Protein AF-X1A3P6-F1 (afdb_monomer_lite)

Radius of gyration: 17.91 Å; chains: 1; bounding box: 42×27×54 Å

Organism: NCBI:txid412755

Foldseek 3Di:
DDFDFDDPVCVVVLVVLVVLLVVLVVLLVVLVVVCVVVVDCLSVLLSLLSVLLSVLSVLLSVLSVVSVVVRGSVCVVVPSVVSSVVSNVVSVVSVVVSVCSVVVPPPPPPD

Sequence (111 aa):
MTYTPFEARVLPIFFYYIFLSIFGILITIQMIKKWKERKQIAPLHLSIVFAFFTAAIIVLAIGLAEAAITGYYKEVYRLSLPLAYTMVVIGNIFLYLFASNITDKGKMRKQ

Secondary structure (DSSP, 8-state):
-PPPBP-GGGHHHHHHHHHHHHHHHHHHHHHHHHHHHH--HHHHHHHHHHHHHHHHHHHHHHHHHHHHHHSB-HHIIIIIHHHHHHHHHHHHHHHHHHHHHHH-TT-----

pLDDT: mean 88.88, std 11.41, range [42.72, 97.62]

Structure (mmCIF, N/CA/C/O backbone):
data_AF-X1A3P6-F1
#
_entry.id   AF-X1A3P6-F1
#
loop_
_atom_site.group_PDB
_atom_site.id
_atom_site.type_symbol
_atom_site.label_atom_id
_atom_site.label_alt_id
_atom_site.label_comp_id
_atom_site.label_asym_id
_atom_site.label_entity_id
_atom_site.label_seq_id
_atom_site.pdbx_PDB_ins_code
_atom_site.Cartn_x
_atom_site.Cartn_y
_atom_site.Cartn_z
_atom_site.occupancy
_atom_site.B_iso_or_equiv
_atom_site.auth_seq_id
_atom_site.auth_comp_id
_atom_site.auth_asym_id
_atom_site.auth_atom_id
_atom_site.pdbx_PDB_model_num
ATOM 1 N N . MET A 1 1 ? 21.945 -14.187 -11.662 1.00 59.50 1 MET A N 1
ATOM 2 C CA . MET A 1 1 ? 20.496 -13.917 -11.794 1.00 59.50 1 MET A CA 1
ATOM 3 C C . MET A 1 1 ? 20.300 -12.952 -12.946 1.00 59.50 1 MET A C 1
ATOM 5 O O . MET A 1 1 ? 20.738 -11.814 -12.841 1.00 59.50 1 MET A O 1
ATOM 9 N N . THR A 1 2 ? 19.715 -13.413 -14.047 1.00 73.19 2 THR A N 1
ATOM 10 C CA . THR A 1 2 ? 19.294 -12.546 -15.155 1.00 73.19 2 THR A CA 1
ATOM 11 C C . THR A 1 2 ? 17.974 -11.900 -14.745 1.00 73.19 2 THR A C 1
ATOM 13 O O . THR A 1 2 ? 17.028 -12.616 -14.422 1.00 73.19 2 THR A O 1
ATOM 16 N N . TYR A 1 3 ? 17.920 -10.571 -14.660 1.00 74.06 3 TYR A N 1
ATOM 17 C CA . TYR A 1 3 ? 16.682 -9.875 -14.304 1.00 74.06 3 TYR A CA 1
ATOM 18 C C . TYR A 1 3 ? 15.719 -9.892 -15.487 1.00 74.06 3 TYR A C 1
ATOM 20 O O . TYR A 1 3 ? 16.138 -9.733 -16.633 1.00 74.06 3 TYR A O 1
ATOM 28 N N . THR A 1 4 ? 14.428 -10.063 -15.209 1.00 81.88 4 THR A N 1
ATOM 29 C CA . THR A 1 4 ? 13.397 -9.965 -16.244 1.00 81.88 4 THR A CA 1
ATOM 30 C C . THR A 1 4 ? 13.353 -8.531 -16.781 1.00 81.88 4 THR A C 1
ATOM 32 O O . THR A 1 4 ? 13.259 -7.598 -15.967 1.00 81.88 4 THR A O 1
ATOM 35 N N . PRO A 1 5 ? 13.435 -8.341 -18.109 1.00 86.75 5 PRO A N 1
ATOM 36 C CA . PRO A 1 5 ? 13.337 -7.025 -18.722 1.00 86.75 5 PRO A CA 1
ATOM 37 C C . PRO A 1 5 ? 11.924 -6.464 -18.558 1.00 86.75 5 PRO A C 1
ATOM 39 O O . PRO A 1 5 ? 10.955 -7.216 -18.453 1.00 86.75 5 PRO A O 1
ATOM 42 N N . PHE A 1 6 ? 11.819 -5.139 -18.524 1.00 88.06 6 PHE A N 1
ATOM 43 C CA . PHE A 1 6 ? 10.547 -4.438 -18.455 1.00 88.06 6 PHE A CA 1
ATOM 44 C C . PHE A 1 6 ? 9.745 -4.654 -19.736 1.00 88.06 6 PHE A C 1
ATOM 46 O O . PHE A 1 6 ? 10.248 -4.470 -20.844 1.00 88.06 6 PHE A O 1
ATOM 53 N N . GLU A 1 7 ? 8.471 -4.999 -19.578 1.00 87.69 7 GLU A N 1
ATOM 54 C CA . GLU A 1 7 ? 7.567 -5.185 -20.701 1.00 87.69 7 GLU A CA 1
ATOM 55 C C . GLU A 1 7 ? 6.544 -4.049 -20.764 1.00 87.69 7 GLU A C 1
ATOM 57 O O . GLU A 1 7 ? 5.794 -3.814 -19.815 1.00 87.69 7 GLU A O 1
ATOM 62 N N . ALA A 1 8 ? 6.442 -3.380 -21.917 1.00 83.75 8 ALA A N 1
ATOM 63 C CA . ALA A 1 8 ? 5.538 -2.240 -22.105 1.00 83.75 8 ALA A CA 1
ATOM 64 C C . ALA A 1 8 ? 4.058 -2.578 -21.835 1.00 83.75 8 ALA A C 1
ATOM 66 O O . ALA A 1 8 ? 3.289 -1.704 -21.438 1.00 83.75 8 ALA A O 1
ATOM 67 N N . ARG A 1 9 ? 3.660 -3.854 -21.959 1.00 86.75 9 ARG A N 1
ATOM 68 C CA . ARG A 1 9 ? 2.306 -4.333 -21.619 1.00 86.75 9 ARG A CA 1
ATOM 69 C C . ARG A 1 9 ? 1.916 -4.121 -20.151 1.00 86.75 9 ARG A C 1
ATOM 71 O O . ARG A 1 9 ? 0.742 -4.230 -19.821 1.00 86.75 9 ARG A O 1
ATOM 78 N N . VAL A 1 10 ? 2.883 -3.852 -19.272 1.00 84.12 10 VAL A N 1
ATOM 79 C CA . VAL A 1 10 ? 2.680 -3.669 -17.826 1.00 84.12 10 VAL A CA 1
ATOM 80 C C . VAL A 1 10 ? 2.415 -2.197 -17.472 1.00 84.12 10 VAL A C 1
ATOM 82 O O . VAL A 1 10 ? 1.866 -1.919 -16.409 1.00 84.12 10 VAL A O 1
ATOM 85 N N . LEU A 1 11 ? 2.697 -1.247 -18.376 1.00 84.94 11 LEU A N 1
ATOM 86 C CA . LEU A 1 11 ? 2.413 0.185 -18.176 1.00 84.94 11 LEU A CA 1
ATOM 87 C C . LEU A 1 11 ? 0.960 0.495 -17.772 1.00 84.94 11 LEU A C 1
ATOM 89 O O . LEU A 1 11 ? 0.778 1.307 -16.867 1.00 84.94 11 LEU A O 1
ATOM 93 N N . PRO A 1 12 ? -0.079 -0.144 -18.349 1.00 91.88 12 PRO A N 1
ATOM 94 C CA . PRO A 1 12 ? -1.460 0.094 -17.936 1.00 91.88 12 PRO A CA 1
ATOM 95 C C . PRO A 1 12 ? -1.704 -0.117 -16.434 1.00 91.88 12 PRO A C 1
ATOM 97 O O . PRO A 1 12 ? -2.472 0.629 -15.831 1.00 91.88 12 PRO A O 1
ATOM 100 N N . ILE A 1 13 ? -1.012 -1.077 -15.804 1.00 90.94 13 ILE A N 1
ATOM 101 C CA . ILE A 1 13 ? -1.149 -1.390 -14.369 1.00 90.94 13 ILE A CA 1
ATOM 102 C C . ILE A 1 13 ? -0.756 -0.193 -13.495 1.00 90.94 13 ILE A C 1
ATOM 104 O O . ILE A 1 13 ? -1.362 0.034 -12.448 1.00 90.94 13 ILE A O 1
ATOM 108 N N . PHE A 1 14 ? 0.197 0.623 -13.947 1.00 90.31 14 PHE A N 1
ATOM 109 C CA . PHE A 1 14 ? 0.623 1.822 -13.230 1.00 90.31 14 PHE A CA 1
ATOM 110 C C . PHE A 1 14 ? -0.533 2.812 -13.018 1.00 90.31 14 PHE A C 1
ATOM 112 O O . PHE A 1 14 ? -0.716 3.331 -11.916 1.00 90.31 14 PHE A O 1
ATOM 119 N N . PHE A 1 15 ? -1.376 3.016 -14.036 1.00 91.56 15 PHE A N 1
ATOM 120 C CA . PHE A 1 15 ? -2.545 3.894 -13.928 1.00 91.56 15 PHE A CA 1
ATOM 121 C C . PHE A 1 15 ? -3.590 3.346 -12.952 1.00 91.56 15 PHE A C 1
ATOM 123 O O . PHE A 1 15 ? -4.159 4.109 -12.168 1.00 91.56 15 PHE A O 1
ATOM 130 N N . TYR A 1 16 ? -3.798 2.026 -12.937 1.00 94.62 16 TYR A N 1
ATOM 131 C CA . TYR A 1 16 ? -4.663 1.389 -11.943 1.00 94.62 16 TYR A CA 1
ATOM 132 C C . TYR A 1 16 ? -4.134 1.594 -10.523 1.00 94.62 16 TYR A C 1
ATOM 134 O O . TYR A 1 16 ? -4.916 1.899 -9.626 1.00 94.62 16 TYR A O 1
ATOM 142 N N . TYR A 1 17 ? -2.821 1.495 -10.306 1.00 94.25 17 TYR A N 1
ATOM 143 C CA . TYR A 1 17 ? -2.229 1.744 -8.990 1.00 94.25 17 TYR A CA 1
ATOM 144 C C . TYR A 1 17 ? -2.409 3.190 -8.526 1.00 94.25 17 TYR A C 1
ATOM 146 O O . TYR A 1 17 ? -2.730 3.409 -7.357 1.00 94.25 17 TYR A O 1
ATOM 154 N N . ILE A 1 18 ? -2.286 4.175 -9.420 1.00 94.38 18 ILE A N 1
ATOM 155 C CA . ILE A 1 18 ? -2.578 5.579 -9.091 1.00 94.38 18 ILE A CA 1
ATOM 156 C C . ILE A 1 18 ? -4.046 5.736 -8.686 1.00 94.38 18 ILE A C 1
ATOM 158 O O . ILE A 1 18 ? -4.340 6.280 -7.620 1.00 94.38 18 ILE A O 1
ATOM 162 N N . PHE A 1 19 ? -4.967 5.221 -9.503 1.00 96.25 19 PHE A N 1
ATOM 163 C CA . PHE A 1 19 ? -6.401 5.319 -9.237 1.00 96.25 19 PHE A CA 1
ATOM 164 C C . PHE A 1 19 ? -6.785 4.663 -7.903 1.00 96.25 19 PHE A C 1
ATOM 166 O O . PHE A 1 19 ? -7.461 5.277 -7.074 1.00 96.25 19 PHE A O 1
ATOM 173 N N . LEU A 1 20 ? -6.305 3.441 -7.659 1.00 96.06 20 LEU A N 1
ATOM 174 C CA . LEU A 1 20 ? -6.557 2.715 -6.416 1.00 96.06 20 LEU A CA 1
ATOM 175 C C . LEU A 1 20 ? -5.932 3.410 -5.205 1.00 96.06 20 LEU A C 1
ATOM 177 O O . LEU A 1 20 ? -6.542 3.409 -4.139 1.00 96.06 20 LEU A O 1
ATOM 181 N N . SER A 1 21 ? -4.765 4.042 -5.357 1.00 96.50 21 SER A N 1
ATOM 182 C CA . SER A 1 21 ? -4.142 4.815 -4.277 1.00 96.50 21 SER A CA 1
ATOM 183 C C . SER A 1 21 ? -4.993 6.028 -3.902 1.00 96.50 21 SER A C 1
ATOM 185 O O . SER A 1 21 ? -5.260 6.253 -2.724 1.00 96.50 21 SER A O 1
ATOM 187 N N . ILE A 1 22 ? -5.492 6.780 -4.888 1.00 97.12 22 ILE A N 1
ATOM 188 C CA . ILE A 1 22 ? -6.388 7.920 -4.638 1.00 97.12 22 ILE A CA 1
ATOM 189 C C . ILE A 1 22 ? -7.659 7.442 -3.929 1.00 97.12 22 ILE A C 1
ATOM 191 O O . ILE A 1 22 ? -8.045 7.999 -2.899 1.00 97.12 22 ILE A O 1
ATOM 195 N N . PHE A 1 23 ? -8.290 6.383 -4.439 1.00 97.31 23 PHE A N 1
ATOM 196 C CA . PHE A 1 23 ? -9.504 5.838 -3.838 1.00 97.31 23 PHE A CA 1
ATOM 197 C C . PHE A 1 23 ? -9.261 5.318 -2.413 1.00 97.31 23 PHE A C 1
ATOM 199 O O . PHE A 1 23 ? -10.037 5.610 -1.502 1.00 97.31 23 PHE A O 1
ATOM 206 N N . GLY A 1 24 ? -8.149 4.617 -2.189 1.00 96.25 24 GLY A N 1
ATOM 207 C CA . GLY A 1 24 ? -7.739 4.122 -0.879 1.00 96.25 24 GLY A CA 1
ATOM 208 C C . GLY A 1 24 ? -7.533 5.243 0.142 1.00 96.25 24 GLY A C 1
ATOM 209 O O . GLY A 1 24 ? -8.035 5.151 1.266 1.00 96.25 24 GLY A O 1
ATOM 210 N N . ILE A 1 25 ? -6.905 6.354 -0.260 1.00 97.19 25 ILE A N 1
ATOM 211 C CA . ILE A 1 25 ? -6.761 7.556 0.579 1.00 97.19 25 ILE A CA 1
ATOM 212 C C . ILE A 1 25 ? -8.134 8.147 0.919 1.00 97.19 25 ILE A C 1
ATOM 214 O O . ILE A 1 25 ? -8.410 8.429 2.088 1.00 97.19 25 ILE A O 1
ATOM 218 N N . LEU A 1 26 ? -9.020 8.301 -0.071 1.00 97.56 26 LEU A N 1
ATOM 219 C CA . LEU A 1 26 ? -10.361 8.855 0.142 1.00 97.56 26 LEU A CA 1
ATOM 220 C C . LEU A 1 26 ? -11.169 8.019 1.141 1.00 97.56 26 LEU A C 1
ATOM 222 O O . LEU A 1 26 ? -11.761 8.574 2.071 1.00 97.56 26 LEU A O 1
ATOM 226 N N . ILE A 1 27 ? -11.162 6.693 0.992 1.00 96.12 27 ILE A N 1
ATOM 227 C CA . ILE A 1 27 ? -11.843 5.783 1.919 1.00 96.12 27 ILE A CA 1
ATOM 228 C C . ILE A 1 27 ? -11.214 5.850 3.312 1.00 96.12 27 ILE A C 1
ATOM 230 O O . ILE A 1 27 ? -11.942 5.946 4.302 1.00 96.12 27 ILE A O 1
ATOM 234 N N . THR A 1 28 ? -9.883 5.879 3.404 1.00 96.69 28 THR A N 1
ATOM 235 C CA . THR A 1 28 ? -9.165 6.015 4.680 1.00 96.69 28 THR A CA 1
ATOM 236 C C . THR A 1 28 ? -9.612 7.273 5.428 1.00 96.69 28 THR A C 1
ATOM 238 O O . THR A 1 28 ? -10.005 7.198 6.594 1.00 96.69 28 THR A O 1
ATOM 241 N N . ILE A 1 29 ? -9.656 8.423 4.746 1.00 96.38 29 ILE A N 1
ATOM 242 C CA . ILE A 1 29 ? -10.113 9.694 5.326 1.00 96.38 29 ILE A CA 1
ATOM 243 C C . ILE A 1 29 ? -11.572 9.595 5.786 1.00 96.38 29 ILE A C 1
ATOM 245 O O . ILE A 1 29 ? -11.901 10.039 6.889 1.00 96.38 29 ILE A O 1
ATOM 249 N N . GLN A 1 30 ? -12.457 9.007 4.975 1.00 95.44 30 GLN A N 1
ATOM 250 C CA . GLN A 1 30 ? -13.862 8.828 5.351 1.00 95.44 30 GLN A CA 1
ATOM 251 C C . GLN A 1 30 ? -14.021 7.945 6.596 1.00 95.44 30 GLN A C 1
ATOM 253 O O . GLN A 1 30 ? -14.833 8.261 7.466 1.00 95.44 30 GLN A O 1
ATOM 258 N N . MET A 1 31 ? -13.240 6.870 6.721 1.00 94.31 31 MET A N 1
ATOM 259 C CA . MET A 1 31 ? -13.284 5.998 7.898 1.00 94.31 31 MET A CA 1
ATOM 260 C C . MET A 1 31 ? -12.765 6.698 9.155 1.00 94.31 31 MET A C 1
ATOM 262 O O . MET A 1 31 ? -13.383 6.575 10.212 1.00 94.31 31 MET A O 1
ATOM 266 N N . ILE A 1 32 ? -11.711 7.512 9.039 1.00 93.12 32 ILE A N 1
ATOM 267 C CA . ILE A 1 32 ? -11.214 8.342 10.147 1.00 93.12 32 ILE A CA 1
ATOM 268 C C . ILE A 1 32 ? -12.276 9.361 10.586 1.00 93.12 32 ILE A C 1
ATOM 270 O O . ILE A 1 32 ? -12.482 9.551 11.785 1.00 93.12 32 ILE A O 1
ATOM 274 N N . LYS A 1 33 ? -12.986 9.998 9.644 1.00 94.31 33 LYS A N 1
ATOM 275 C CA . LYS A 1 33 ? -14.105 10.903 9.971 1.00 94.31 33 LYS A CA 1
ATOM 276 C C . LYS A 1 33 ? -15.206 10.167 10.740 1.00 94.31 33 LYS A C 1
ATOM 278 O O . LYS A 1 33 ? -15.568 10.588 11.835 1.00 94.31 33 LYS A O 1
ATOM 283 N N . LYS A 1 34 ? -15.646 9.007 10.238 1.00 92.56 34 LYS A N 1
ATOM 284 C CA . LYS A 1 34 ? -16.657 8.167 10.907 1.00 92.56 34 LYS A CA 1
ATOM 285 C C . LYS A 1 34 ? -16.209 7.686 12.286 1.00 92.56 34 LYS A C 1
ATOM 287 O O . LYS A 1 34 ? -17.032 7.590 13.195 1.00 92.56 34 LYS A O 1
ATOM 292 N N . TRP A 1 35 ? -14.922 7.390 12.459 1.00 92.81 35 TRP A N 1
ATOM 293 C CA . TRP A 1 35 ? -14.353 7.056 13.761 1.00 92.81 35 TRP A CA 1
ATOM 294 C C . TRP A 1 35 ? -14.479 8.222 14.744 1.00 92.81 35 TRP A C 1
ATOM 296 O O . TRP A 1 35 ? -14.944 8.017 15.863 1.00 92.81 35 TRP A O 1
ATOM 306 N N . LYS A 1 36 ? -14.138 9.446 14.322 1.00 91.31 36 LYS A N 1
ATOM 307 C CA . LYS A 1 36 ? -14.256 10.647 15.165 1.00 91.31 36 LYS A CA 1
ATOM 308 C C . LYS A 1 36 ? -15.704 10.950 15.558 1.00 91.31 36 LYS A C 1
ATOM 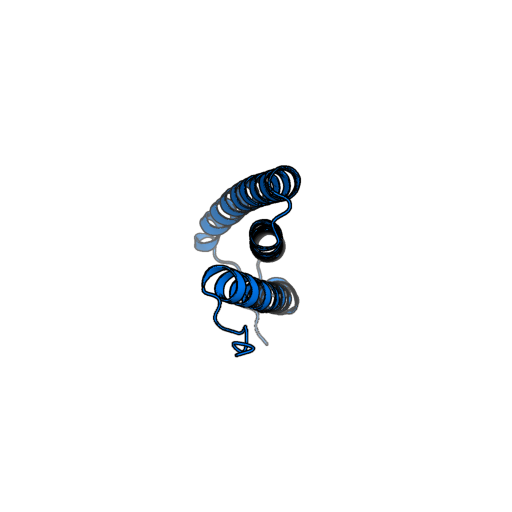310 O O . LYS A 1 36 ? -15.947 11.315 16.703 1.00 91.31 36 LYS A O 1
ATOM 315 N N . GLU A 1 37 ? -16.650 10.760 14.640 1.00 93.38 37 GLU A N 1
ATOM 316 C CA . GLU A 1 37 ? -18.082 10.984 14.884 1.00 93.38 37 GLU A CA 1
ATOM 317 C C . GLU A 1 37 ? -18.683 9.950 15.843 1.00 93.38 37 GLU A C 1
ATOM 319 O O . GLU A 1 37 ? -19.372 10.302 16.796 1.00 93.38 37 GLU A O 1
ATOM 324 N N . ARG A 1 38 ? -18.428 8.659 15.596 1.00 88.62 38 ARG A N 1
ATOM 325 C CA . ARG A 1 38 ? -19.099 7.559 16.312 1.00 88.62 38 ARG A CA 1
ATOM 326 C C . ARG A 1 38 ? -18.327 7.071 17.534 1.00 88.62 38 ARG A C 1
ATOM 328 O O . ARG A 1 38 ? -18.886 6.330 18.335 1.00 88.62 38 ARG A O 1
ATOM 335 N N . LYS A 1 39 ? -17.037 7.416 17.646 1.00 83.75 39 LYS A N 1
ATOM 336 C CA . LYS A 1 39 ? -16.082 6.927 18.662 1.00 83.75 39 LYS A CA 1
ATOM 337 C C . LYS A 1 39 ? -16.043 5.395 18.797 1.00 83.75 39 LYS A C 1
ATOM 339 O O . LYS A 1 39 ? -15.636 4.864 19.825 1.00 83.75 39 LYS A O 1
ATOM 344 N N . GLN A 1 40 ? -16.443 4.674 17.748 1.00 87.19 40 GLN A N 1
ATOM 345 C CA . GLN A 1 40 ? -16.414 3.213 17.702 1.00 87.19 40 GLN A CA 1
ATOM 346 C C . GLN A 1 40 ? -15.091 2.716 17.137 1.00 87.19 40 GLN A C 1
ATOM 348 O O . GLN A 1 40 ? -14.576 3.256 16.164 1.00 87.19 40 GLN A O 1
ATOM 353 N N . ILE A 1 41 ? -14.563 1.636 17.703 1.00 88.12 41 ILE A N 1
ATOM 354 C CA . ILE A 1 41 ? -13.235 1.130 17.349 1.00 88.12 41 ILE A CA 1
ATOM 355 C C . ILE A 1 41 ? -13.194 0.478 15.953 1.00 88.12 41 ILE A C 1
ATOM 357 O O . ILE A 1 41 ? -12.145 0.463 15.314 1.00 88.12 41 ILE A O 1
ATOM 361 N N . ALA A 1 42 ? -14.317 -0.035 15.443 1.00 88.94 42 ALA A N 1
ATOM 362 C CA . ALA A 1 42 ? -14.369 -0.735 14.157 1.00 88.94 42 ALA A CA 1
ATOM 363 C C . ALA A 1 42 ? -13.977 0.156 12.949 1.00 88.94 42 ALA A C 1
ATOM 365 O O . ALA A 1 42 ? -13.077 -0.238 12.204 1.00 88.94 42 ALA A O 1
ATOM 366 N N . PRO A 1 43 ? -14.531 1.376 12.765 1.00 89.75 43 PRO A N 1
ATOM 367 C CA . PRO A 1 43 ? -14.062 2.310 11.736 1.00 89.75 43 PRO A CA 1
ATOM 368 C C . PRO A 1 43 ? -12.559 2.621 11.788 1.00 89.75 43 PRO A C 1
ATOM 370 O O . PRO A 1 43 ? -11.942 2.802 10.740 1.00 89.75 43 PRO A O 1
ATOM 373 N N . LEU A 1 44 ? -11.955 2.645 12.983 1.00 91.94 44 LEU A N 1
ATOM 374 C CA . LEU A 1 44 ? -10.516 2.864 13.132 1.00 91.94 44 LEU A CA 1
ATOM 375 C C . LEU A 1 44 ? -9.713 1.690 12.560 1.00 91.94 44 LEU A C 1
ATOM 377 O O . LEU A 1 44 ? -8.824 1.915 11.744 1.00 91.94 44 LEU A O 1
ATOM 381 N N . HIS A 1 45 ? -10.059 0.450 12.917 1.00 93.00 45 HIS A N 1
ATOM 382 C CA . HIS A 1 45 ? -9.402 -0.737 12.355 1.00 93.00 45 HIS A CA 1
ATOM 383 C C . HIS A 1 45 ? -9.496 -0.740 10.830 1.00 93.00 45 HIS A C 1
ATOM 385 O O . HIS A 1 45 ? -8.485 -0.899 10.154 1.00 93.00 45 HIS A O 1
ATOM 391 N N . LEU A 1 46 ? -10.684 -0.465 10.286 1.00 93.88 46 LEU A N 1
ATOM 392 C CA . LEU A 1 46 ? -10.888 -0.421 8.842 1.00 93.88 46 LEU A CA 1
ATOM 393 C C . LEU A 1 46 ? -10.075 0.699 8.169 1.00 93.88 46 LEU A C 1
ATOM 395 O O . LEU A 1 46 ? -9.519 0.485 7.096 1.00 93.88 46 LEU A O 1
ATOM 399 N N . SER A 1 47 ? -9.941 1.867 8.806 1.00 95.12 47 SER A N 1
ATOM 400 C CA . SER A 1 47 ? -9.071 2.935 8.293 1.00 95.12 47 SER A CA 1
ATOM 401 C C . SER A 1 47 ? -7.603 2.510 8.211 1.00 95.12 47 SER A C 1
ATOM 403 O O . SER A 1 47 ? -6.934 2.824 7.232 1.00 95.12 47 SER A O 1
ATOM 405 N N . ILE A 1 48 ? -7.122 1.737 9.191 1.00 94.56 48 ILE A N 1
ATOM 406 C CA . ILE A 1 48 ? -5.753 1.217 9.209 1.00 94.56 48 ILE A CA 1
ATOM 407 C C . ILE A 1 48 ? -5.562 0.194 8.082 1.00 94.56 48 ILE A C 1
ATOM 409 O O . ILE A 1 48 ? -4.566 0.268 7.368 1.00 94.56 48 ILE A O 1
ATOM 413 N N . VAL A 1 49 ? -6.534 -0.700 7.854 1.00 96.56 49 VAL A N 1
ATOM 414 C CA . VAL A 1 49 ? -6.510 -1.649 6.721 1.00 96.56 49 VAL A CA 1
ATOM 415 C C . VAL A 1 49 ? -6.335 -0.909 5.395 1.00 96.56 49 VAL A C 1
ATOM 417 O O . VAL A 1 49 ? -5.409 -1.203 4.640 1.00 96.56 49 VAL A O 1
ATOM 420 N N . PHE A 1 50 ? -7.191 0.082 5.124 1.00 95.75 50 PHE A N 1
ATOM 421 C CA . PHE A 1 50 ? -7.109 0.849 3.882 1.00 95.75 50 PHE A CA 1
ATOM 422 C C . PHE A 1 50 ? -5.812 1.655 3.780 1.00 95.75 50 PHE A C 1
ATOM 424 O O . PHE A 1 50 ? -5.250 1.732 2.688 1.00 95.75 50 PHE A O 1
ATOM 431 N N . ALA A 1 51 ? -5.283 2.182 4.886 1.00 96.56 51 ALA A N 1
ATOM 432 C CA . ALA A 1 51 ? -3.992 2.863 4.895 1.00 96.56 51 ALA A CA 1
ATOM 433 C C . ALA A 1 51 ? -2.844 1.922 4.489 1.00 96.56 51 ALA A C 1
ATOM 435 O O . ALA A 1 51 ? -2.054 2.272 3.614 1.00 96.56 51 ALA A O 1
ATOM 436 N N . PHE A 1 52 ? -2.783 0.710 5.054 1.00 97.62 52 PHE A N 1
ATOM 437 C CA . PHE A 1 52 ? -1.759 -0.281 4.703 1.00 97.62 52 PHE A CA 1
ATOM 438 C C . PHE A 1 52 ? -1.893 -0.779 3.263 1.00 97.62 52 PHE A C 1
ATOM 440 O O . PHE A 1 52 ? -0.889 -0.898 2.565 1.00 97.62 52 PHE A O 1
ATOM 447 N N . PHE A 1 53 ? -3.113 -1.027 2.786 1.00 96.81 53 PHE A N 1
ATOM 448 C CA . PHE A 1 53 ? -3.330 -1.442 1.397 1.00 96.81 53 PHE A CA 1
ATOM 449 C C . PHE A 1 53 ? -2.965 -0.331 0.410 1.00 96.81 53 PHE A C 1
ATOM 451 O O . PHE A 1 53 ? -2.315 -0.594 -0.597 1.00 96.81 53 PHE A O 1
ATOM 458 N N . THR A 1 54 ? -3.305 0.920 0.725 1.00 97.50 54 THR A N 1
ATOM 459 C CA . THR A 1 54 ? -2.892 2.078 -0.077 1.00 97.50 54 THR A CA 1
ATOM 460 C C . THR A 1 54 ? -1.369 2.200 -0.104 1.00 97.50 54 THR A C 1
ATOM 462 O O . THR A 1 54 ? -0.787 2.330 -1.176 1.00 97.50 54 THR A O 1
ATOM 465 N N . ALA A 1 55 ? -0.707 2.106 1.054 1.00 96.81 55 ALA A N 1
ATOM 466 C CA . ALA A 1 55 ? 0.750 2.152 1.136 1.00 96.81 55 ALA A CA 1
ATOM 467 C C . ALA A 1 55 ? 1.406 1.029 0.313 1.00 96.81 55 ALA A C 1
ATOM 469 O O . ALA A 1 55 ? 2.355 1.296 -0.422 1.00 96.81 55 ALA A O 1
ATOM 470 N N . ALA A 1 56 ? 0.859 -0.191 0.358 1.00 96.81 56 ALA A N 1
ATOM 471 C CA . ALA A 1 56 ? 1.341 -1.315 -0.443 1.00 96.81 56 ALA A CA 1
ATOM 472 C C . ALA A 1 56 ? 1.254 -1.018 -1.948 1.00 96.81 56 ALA A C 1
ATOM 474 O O . ALA A 1 56 ? 2.211 -1.251 -2.683 1.00 96.81 56 ALA A O 1
ATOM 475 N N . ILE A 1 57 ? 0.133 -0.452 -2.403 1.00 96.44 57 ILE A N 1
ATOM 476 C CA . ILE A 1 57 ? -0.063 -0.080 -3.810 1.00 96.44 57 ILE A CA 1
ATOM 477 C C . ILE A 1 57 ? 0.907 1.033 -4.222 1.00 96.44 57 ILE A C 1
ATOM 479 O O . ILE A 1 57 ? 1.508 0.940 -5.289 1.00 96.44 57 ILE A O 1
ATOM 483 N N . ILE A 1 58 ? 1.120 2.047 -3.378 1.00 96.19 58 ILE A N 1
ATOM 484 C CA . ILE A 1 58 ? 2.080 3.131 -3.646 1.00 96.19 58 ILE A CA 1
ATOM 485 C C . ILE A 1 58 ? 3.498 2.570 -3.790 1.00 96.19 58 ILE A C 1
ATOM 487 O O . ILE A 1 58 ? 4.212 2.923 -4.724 1.00 96.19 58 ILE A O 1
ATOM 491 N N . VAL A 1 59 ? 3.902 1.659 -2.907 1.00 96.00 59 VAL A N 1
ATOM 492 C CA . VAL A 1 59 ? 5.218 1.007 -2.956 1.00 96.00 59 VAL A CA 1
ATOM 493 C C . VAL A 1 59 ? 5.394 0.197 -4.242 1.00 96.00 59 VAL A C 1
ATOM 495 O O . VAL A 1 59 ? 6.451 0.261 -4.872 1.00 96.00 59 VAL A O 1
ATOM 498 N N . LEU A 1 60 ? 4.362 -0.544 -4.655 1.00 94.12 60 LEU A N 1
ATOM 499 C CA . LEU A 1 60 ? 4.368 -1.270 -5.926 1.00 94.12 60 LEU A CA 1
ATOM 500 C C . LEU A 1 60 ? 4.409 -0.316 -7.124 1.00 94.12 60 LEU A C 1
ATOM 502 O O . LEU A 1 60 ? 5.104 -0.602 -8.096 1.00 94.12 60 LEU A O 1
ATOM 506 N N . ALA A 1 61 ? 3.716 0.822 -7.054 1.00 94.12 61 ALA A N 1
ATOM 507 C CA . ALA A 1 61 ? 3.758 1.851 -8.087 1.00 94.12 61 ALA A CA 1
ATOM 508 C C . ALA A 1 61 ? 5.156 2.462 -8.221 1.00 94.12 61 ALA A C 1
ATOM 510 O O . ALA A 1 61 ? 5.644 2.592 -9.340 1.00 94.12 61 ALA A O 1
ATOM 511 N N . ILE A 1 62 ? 5.827 2.767 -7.106 1.00 93.50 62 ILE A N 1
ATOM 512 C CA . ILE A 1 62 ? 7.211 3.264 -7.102 1.00 93.50 62 ILE A CA 1
ATOM 513 C C . ILE A 1 62 ? 8.148 2.231 -7.735 1.00 93.50 62 ILE A C 1
ATOM 515 O O . ILE A 1 62 ? 8.910 2.575 -8.635 1.00 93.50 62 ILE A O 1
ATOM 519 N N . GLY A 1 63 ? 8.042 0.959 -7.338 1.00 92.06 63 GLY A N 1
ATOM 520 C CA . GLY A 1 63 ? 8.844 -0.108 -7.940 1.00 92.06 63 GLY A CA 1
ATOM 521 C C . GLY A 1 63 ? 8.597 -0.253 -9.441 1.00 92.06 63 GLY A C 1
ATOM 522 O O . GLY A 1 63 ? 9.535 -0.428 -10.216 1.00 92.06 63 GLY A O 1
ATOM 523 N N . LEU A 1 64 ? 7.338 -0.158 -9.876 1.00 91.81 64 LEU A N 1
ATOM 524 C CA . LEU A 1 64 ? 6.987 -0.245 -11.291 1.00 91.81 64 LEU A CA 1
ATOM 525 C C . LEU A 1 64 ? 7.506 0.961 -12.088 1.00 91.81 64 LEU A C 1
ATOM 527 O O . LEU A 1 64 ? 7.98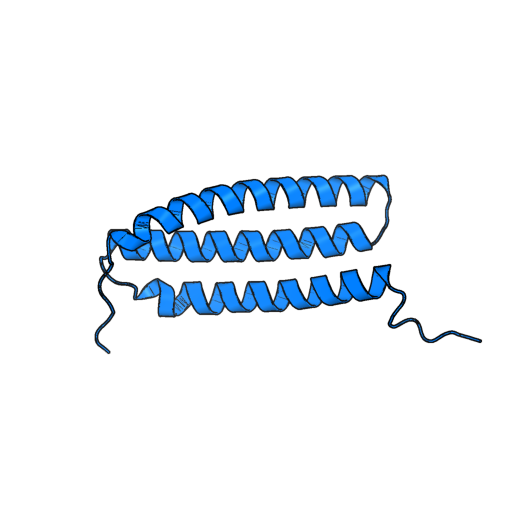1 0.780 -13.207 1.00 91.81 64 LEU A O 1
ATOM 531 N N . ALA A 1 65 ? 7.454 2.165 -11.514 1.00 91.50 65 ALA A N 1
ATOM 532 C CA . ALA A 1 65 ? 8.039 3.364 -12.110 1.00 91.50 65 ALA A CA 1
ATOM 533 C C . ALA A 1 65 ? 9.559 3.219 -12.264 1.00 91.50 65 ALA A C 1
ATOM 535 O O . ALA A 1 65 ? 10.104 3.514 -13.324 1.00 91.50 65 ALA A O 1
ATOM 536 N N . GLU A 1 66 ? 10.240 2.693 -11.247 1.00 90.75 66 GLU A N 1
ATOM 537 C CA . GLU A 1 66 ? 11.671 2.417 -11.327 1.00 90.75 66 GLU A CA 1
ATOM 538 C C . GLU A 1 66 ? 11.995 1.355 -12.386 1.00 90.75 66 GLU A C 1
ATOM 540 O O . GLU A 1 66 ? 12.938 1.522 -13.161 1.00 90.75 66 GLU A O 1
ATOM 545 N N . ALA A 1 67 ? 11.193 0.291 -12.483 1.00 90.31 67 ALA A N 1
ATOM 546 C CA . ALA A 1 67 ? 11.358 -0.726 -13.518 1.00 90.31 67 ALA A CA 1
ATOM 547 C C . ALA A 1 67 ? 11.160 -0.153 -14.931 1.00 90.31 67 ALA A C 1
ATOM 549 O O . ALA A 1 67 ? 11.871 -0.550 -15.853 1.00 90.31 67 ALA A O 1
ATOM 550 N N . ALA A 1 68 ? 10.245 0.806 -15.100 1.00 88.50 68 ALA A N 1
ATOM 551 C CA . ALA A 1 68 ? 10.036 1.499 -16.368 1.00 88.50 68 ALA A CA 1
ATOM 552 C C . ALA A 1 68 ? 11.226 2.402 -16.750 1.00 88.50 68 ALA A C 1
ATOM 554 O O . ALA A 1 68 ? 11.552 2.503 -17.929 1.00 88.50 68 ALA A O 1
ATOM 555 N N . ILE A 1 69 ? 11.894 3.025 -15.771 1.00 88.50 69 ILE A N 1
ATOM 556 C CA . ILE A 1 69 ? 13.072 3.885 -15.994 1.00 88.50 69 ILE A CA 1
ATOM 557 C C . ILE A 1 69 ? 14.333 3.049 -16.253 1.00 88.50 69 ILE A C 1
ATOM 559 O O . ILE A 1 69 ? 15.109 3.345 -17.157 1.00 88.50 69 ILE A O 1
ATOM 563 N N . THR A 1 70 ? 14.552 2.006 -15.453 1.00 88.38 70 THR A N 1
ATOM 564 C CA . THR A 1 70 ? 15.764 1.171 -15.507 1.00 88.38 70 THR A CA 1
ATOM 565 C C . THR A 1 70 ? 15.688 0.066 -16.560 1.00 88.38 70 THR A C 1
ATOM 567 O O . THR A 1 70 ? 16.715 -0.508 -16.920 1.00 88.38 70 THR A O 1
ATOM 570 N N . GLY A 1 71 ? 14.487 -0.251 -17.050 1.00 87.25 71 GLY A N 1
ATOM 571 C CA . GLY A 1 71 ? 14.245 -1.305 -18.032 1.00 87.25 71 GLY A CA 1
ATOM 572 C C . GLY A 1 71 ? 14.273 -2.726 -17.461 1.00 87.25 71 GLY A C 1
ATOM 573 O O . GLY A 1 71 ? 14.175 -3.679 -18.230 1.00 87.25 71 GLY A O 1
ATOM 574 N N . TYR A 1 72 ? 14.385 -2.900 -16.138 1.00 88.06 72 TYR A N 1
ATOM 575 C CA . TYR A 1 72 ? 14.425 -4.209 -15.474 1.00 88.06 72 TYR A CA 1
AT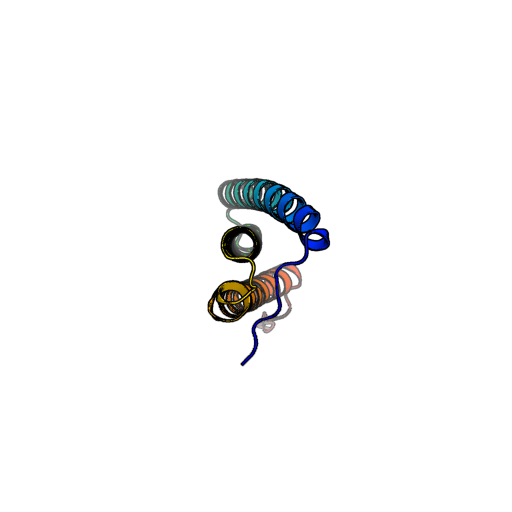OM 576 C C . TYR A 1 72 ? 13.640 -4.204 -14.159 1.00 88.06 72 TYR A C 1
ATOM 578 O O . TYR A 1 72 ? 13.682 -3.248 -13.393 1.00 88.06 72 TYR A O 1
ATOM 586 N N . TYR A 1 73 ? 13.014 -5.328 -13.807 1.00 84.56 73 TYR A N 1
ATOM 587 C CA . TYR A 1 73 ? 12.236 -5.472 -12.561 1.00 84.56 73 TYR A CA 1
ATOM 588 C C . TYR A 1 73 ? 13.084 -5.660 -11.283 1.00 84.56 73 TYR A C 1
ATOM 590 O O . TYR A 1 73 ? 12.629 -6.254 -10.307 1.00 84.56 73 TYR A O 1
ATOM 598 N N . LYS A 1 74 ? 14.333 -5.189 -11.262 1.00 83.44 74 LYS A N 1
ATOM 599 C CA . LYS A 1 74 ? 15.295 -5.489 -10.189 1.00 83.44 74 LYS A CA 1
ATOM 600 C C . LYS A 1 74 ? 14.807 -5.039 -8.809 1.00 83.44 74 LYS A C 1
ATOM 602 O O . LYS A 1 74 ? 14.738 -5.859 -7.894 1.00 83.44 74 LYS A O 1
ATOM 607 N N . GLU A 1 75 ? 14.447 -3.770 -8.661 1.00 81.69 75 GLU A N 1
ATOM 608 C CA . GLU A 1 75 ? 14.044 -3.227 -7.357 1.00 81.69 75 GLU A CA 1
ATOM 609 C C . GLU A 1 75 ? 12.615 -3.618 -6.961 1.00 81.69 75 GLU A C 1
ATOM 611 O O . GLU A 1 75 ? 12.325 -3.786 -5.773 1.00 81.69 75 GLU A O 1
ATOM 616 N N . VAL A 1 76 ? 11.760 -3.932 -7.944 1.00 85.00 76 VAL A N 1
ATOM 617 C CA . VAL A 1 76 ? 10.438 -4.525 -7.690 1.00 85.00 76 VAL A CA 1
ATOM 618 C C . VAL A 1 76 ? 10.571 -5.822 -6.896 1.00 85.00 76 VAL A C 1
ATOM 620 O O . VAL A 1 76 ? 9.886 -5.994 -5.890 1.00 85.00 76 VAL A O 1
ATOM 623 N N . TYR A 1 77 ? 11.472 -6.720 -7.308 1.00 83.38 77 TYR A N 1
ATOM 624 C CA . TYR A 1 77 ? 11.679 -7.995 -6.616 1.00 83.38 77 TYR A CA 1
ATOM 625 C C . TYR A 1 77 ? 12.465 -7.865 -5.311 1.00 83.38 77 TYR A C 1
ATOM 627 O O . TYR A 1 77 ? 12.226 -8.639 -4.387 1.00 83.38 77 TYR A O 1
ATOM 635 N N . ARG A 1 78 ? 13.401 -6.915 -5.220 1.00 86.56 78 ARG A N 1
ATOM 636 C CA . ARG A 1 78 ? 14.260 -6.770 -4.034 1.00 86.56 78 ARG A CA 1
ATOM 637 C C . ARG A 1 78 ? 13.565 -6.069 -2.877 1.00 86.56 78 ARG A C 1
ATOM 639 O O . ARG A 1 78 ? 13.787 -6.457 -1.734 1.00 86.56 78 ARG A O 1
ATOM 646 N N . LEU A 1 79 ? 12.759 -5.048 -3.163 1.00 90.38 79 LEU A N 1
ATOM 647 C CA . LEU A 1 79 ? 12.236 -4.154 -2.134 1.00 90.38 79 LEU A CA 1
AT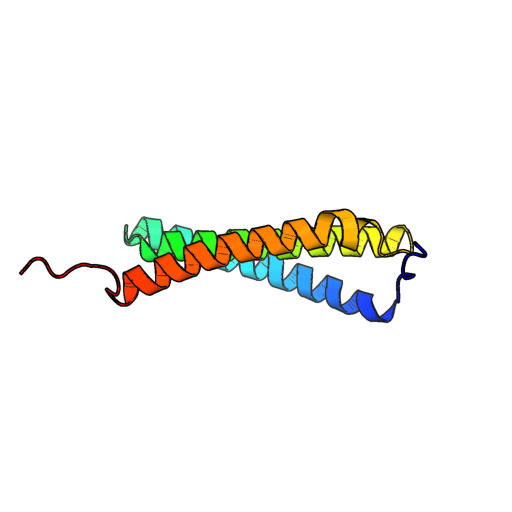OM 648 C C . LEU A 1 79 ? 10.720 -4.002 -2.215 1.00 90.38 79 LEU A C 1
ATOM 650 O O . LEU A 1 79 ? 10.038 -4.251 -1.220 1.00 90.38 79 LEU A O 1
ATOM 654 N N . SER A 1 80 ? 10.170 -3.647 -3.379 1.00 91.81 80 SER A N 1
ATOM 655 C CA . SER A 1 80 ? 8.749 -3.288 -3.466 1.00 91.81 80 SER A CA 1
ATOM 656 C C . SER A 1 80 ? 7.816 -4.457 -3.153 1.00 91.81 80 SER A C 1
ATOM 658 O O . SER A 1 80 ? 6.871 -4.283 -2.388 1.00 91.81 80 SER A O 1
ATOM 660 N N . LEU A 1 81 ? 8.078 -5.650 -3.698 1.00 91.50 81 LEU A N 1
ATOM 661 C CA . LEU A 1 81 ? 7.244 -6.834 -3.469 1.00 91.50 81 LEU A CA 1
ATOM 662 C C . LEU A 1 81 ? 7.285 -7.316 -2.010 1.00 91.50 81 LEU A C 1
ATOM 664 O O . LEU A 1 81 ? 6.208 -7.442 -1.422 1.00 91.50 81 LEU A O 1
ATOM 668 N N . PRO A 1 82 ? 8.459 -7.543 -1.382 1.00 94.38 82 PRO A N 1
ATOM 669 C CA . PRO A 1 82 ? 8.516 -7.927 0.031 1.00 94.38 82 PRO A CA 1
ATOM 670 C C . PRO A 1 82 ? 7.851 -6.905 0.961 1.00 94.38 82 PRO A C 1
ATOM 672 O O . PRO A 1 82 ? 7.119 -7.279 1.884 1.00 94.38 82 PRO A O 1
ATOM 675 N N . LEU A 1 83 ? 8.069 -5.610 0.710 1.00 95.12 83 LEU A N 1
ATOM 676 C CA . LEU A 1 83 ? 7.496 -4.544 1.526 1.00 95.12 83 LEU A CA 1
ATOM 677 C C . LEU A 1 83 ? 5.969 -4.481 1.366 1.00 95.12 83 LEU A C 1
ATOM 679 O O . LEU A 1 83 ? 5.250 -4.471 2.364 1.00 95.12 83 LEU A O 1
ATOM 683 N N . ALA A 1 84 ? 5.465 -4.512 0.129 1.00 95.50 84 ALA A N 1
ATOM 684 C CA . ALA A 1 84 ? 4.031 -4.527 -0.147 1.00 95.50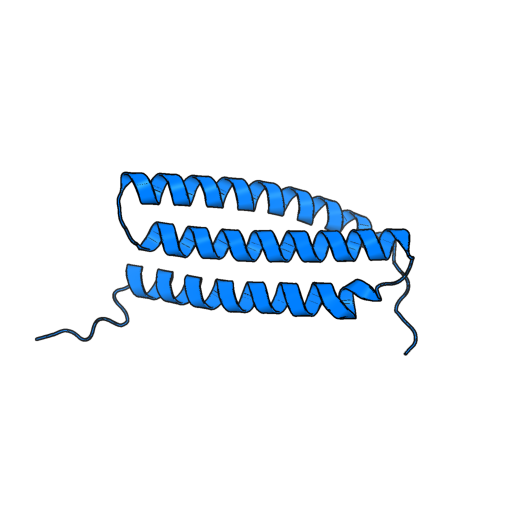 84 ALA A CA 1
ATOM 685 C C . ALA A 1 84 ? 3.350 -5.766 0.447 1.00 95.50 84 ALA A C 1
ATOM 687 O O . ALA A 1 84 ? 2.289 -5.652 1.058 1.00 95.50 84 ALA A O 1
ATOM 688 N N . TYR A 1 85 ? 3.983 -6.937 0.346 1.00 95.69 85 TYR A N 1
ATOM 689 C CA . TYR A 1 85 ? 3.478 -8.161 0.961 1.00 95.69 85 TYR A CA 1
ATOM 690 C C . TYR A 1 85 ? 3.364 -8.022 2.484 1.00 95.69 85 TYR A C 1
ATOM 692 O O . TYR A 1 85 ? 2.325 -8.335 3.062 1.00 95.69 85 TYR A O 1
ATOM 700 N N . THR A 1 86 ? 4.390 -7.469 3.134 1.00 96.44 86 THR A N 1
ATOM 701 C CA . THR A 1 86 ? 4.383 -7.219 4.583 1.00 96.44 86 THR A CA 1
ATOM 702 C C . THR A 1 86 ? 3.251 -6.269 4.982 1.00 96.44 86 THR A C 1
ATOM 704 O O . THR A 1 86 ? 2.530 -6.528 5.945 1.00 96.44 86 THR A O 1
ATOM 707 N N . MET A 1 87 ? 3.034 -5.198 4.213 1.00 96.75 87 MET A N 1
ATOM 708 C CA . MET A 1 87 ? 1.930 -4.261 4.437 1.00 96.75 87 MET A CA 1
ATOM 709 C C . MET A 1 87 ? 0.560 -4.936 4.299 1.00 96.75 87 MET A C 1
ATOM 711 O O . MET A 1 87 ? -0.321 -4.694 5.123 1.00 96.75 87 MET A O 1
ATOM 715 N N . VAL A 1 88 ? 0.383 -5.821 3.313 1.00 96.75 88 VAL A N 1
ATOM 716 C CA . VAL A 1 88 ? -0.856 -6.599 3.149 1.00 96.75 88 VAL A CA 1
ATOM 717 C C . VAL A 1 88 ? -1.077 -7.540 4.334 1.00 96.75 88 VAL A C 1
ATOM 719 O O . VAL A 1 88 ? -2.193 -7.614 4.846 1.00 96.75 88 VAL A O 1
ATOM 722 N N . VAL A 1 89 ? -0.031 -8.213 4.822 1.00 97.38 89 VAL A N 1
ATOM 723 C CA . VAL A 1 89 ? -0.115 -9.074 6.014 1.00 97.38 89 VAL A CA 1
ATOM 724 C C . VAL A 1 89 ? -0.557 -8.272 7.238 1.00 97.38 89 VAL A C 1
ATOM 726 O O . VAL A 1 89 ? -1.491 -8.681 7.927 1.00 97.38 89 VAL A O 1
ATOM 729 N N . ILE A 1 90 ? 0.048 -7.106 7.483 1.00 96.44 90 ILE A N 1
ATOM 730 C CA . ILE A 1 90 ? -0.349 -6.229 8.594 1.00 96.44 90 ILE A CA 1
ATOM 731 C C . ILE A 1 90 ? -1.803 -5.768 8.420 1.00 96.44 90 ILE A C 1
ATOM 733 O O . ILE A 1 90 ? -2.592 -5.855 9.360 1.00 96.44 90 ILE A O 1
ATOM 737 N N . GLY A 1 91 ? -2.192 -5.352 7.211 1.00 96.19 91 GLY A N 1
ATOM 738 C CA . GLY A 1 91 ? -3.575 -4.999 6.890 1.00 96.19 91 GLY A CA 1
ATOM 739 C C . GLY A 1 91 ? -4.557 -6.136 7.191 1.00 96.19 91 GLY A C 1
ATOM 740 O O . GLY A 1 91 ? -5.594 -5.903 7.805 1.00 96.19 91 GLY A O 1
ATOM 741 N N . ASN A 1 92 ? -4.210 -7.382 6.867 1.00 96.12 92 ASN A N 1
ATOM 742 C CA . ASN A 1 92 ? -5.049 -8.546 7.158 1.00 96.12 92 ASN A CA 1
ATOM 743 C C . ASN A 1 92 ? -5.225 -8.802 8.662 1.00 96.12 92 ASN A C 1
ATOM 745 O O . ASN A 1 92 ? -6.308 -9.207 9.081 1.00 96.12 92 ASN A O 1
ATOM 749 N N . ILE A 1 93 ? -4.213 -8.517 9.487 1.00 95.56 93 ILE A N 1
ATOM 750 C CA . ILE A 1 93 ? -4.342 -8.591 10.951 1.00 95.56 93 ILE A CA 1
ATOM 751 C C . ILE A 1 93 ? -5.403 -7.593 11.433 1.00 95.56 93 ILE A C 1
ATOM 753 O O . ILE A 1 93 ? -6.310 -7.959 12.181 1.00 95.56 93 ILE A O 1
ATOM 757 N N . PHE A 1 94 ? -5.353 -6.343 10.965 1.00 94.50 94 PHE A N 1
ATOM 758 C CA . PHE A 1 94 ? -6.364 -5.339 11.316 1.00 94.50 94 PHE A CA 1
ATOM 759 C C . PHE A 1 94 ? -7.747 -5.667 10.749 1.00 94.50 94 PHE A C 1
ATOM 761 O O . PHE A 1 94 ? -8.754 -5.389 11.402 1.00 94.50 94 PHE A O 1
ATOM 768 N N . LEU A 1 95 ? -7.812 -6.295 9.575 1.00 94.38 95 LEU A N 1
ATOM 769 C CA . LEU A 1 95 ? -9.065 -6.757 8.987 1.00 94.38 95 LEU A CA 1
ATOM 770 C C . LEU A 1 95 ? -9.692 -7.875 9.826 1.00 94.38 95 LEU A C 1
ATOM 772 O O . LEU A 1 95 ? -10.900 -7.866 10.057 1.00 94.38 95 LEU A O 1
ATOM 776 N N . TYR A 1 96 ? -8.875 -8.795 10.340 1.00 93.69 96 TYR A N 1
ATOM 777 C CA . TYR A 1 96 ? -9.319 -9.816 11.281 1.00 93.69 96 TYR A CA 1
ATOM 778 C C . TYR A 1 96 ? -9.847 -9.195 12.582 1.00 93.69 96 TYR A C 1
ATOM 780 O O . TYR A 1 96 ? -10.935 -9.551 13.031 1.00 93.69 96 TYR A O 1
ATOM 788 N N . LEU A 1 97 ? -9.134 -8.218 13.154 1.00 91.19 97 LEU A N 1
ATOM 789 C CA . LEU A 1 97 ? -9.591 -7.491 14.345 1.00 91.19 97 LEU A CA 1
ATOM 790 C C . LEU A 1 97 ? -10.913 -6.750 14.096 1.00 91.19 97 LEU A C 1
ATOM 792 O O . LEU A 1 97 ? -11.816 -6.800 14.930 1.00 91.19 97 LEU A O 1
ATOM 796 N N . PHE A 1 98 ? -11.058 -6.112 12.932 1.00 92.56 98 PHE A N 1
ATOM 797 C CA . PHE A 1 98 ? -12.311 -5.494 12.505 1.00 92.56 98 PHE A CA 1
ATOM 798 C C . PHE A 1 98 ? -13.447 -6.524 12.436 1.00 92.56 98 PHE A C 1
ATOM 800 O O . PHE A 1 98 ? -14.496 -6.314 13.043 1.00 92.56 98 PHE A O 1
ATOM 807 N N . ALA A 1 99 ? -13.227 -7.650 11.751 1.00 91.44 99 ALA A N 1
ATOM 808 C CA . ALA A 1 99 ? -14.214 -8.715 11.598 1.00 91.44 99 ALA A CA 1
ATOM 809 C C . ALA A 1 99 ? -14.622 -9.325 12.951 1.00 91.44 99 ALA A C 1
ATOM 811 O O . ALA A 1 99 ? -15.807 -9.538 13.209 1.00 91.44 99 ALA A O 1
ATOM 812 N N . SER A 1 100 ? -13.657 -9.562 13.841 1.00 89.44 100 SER A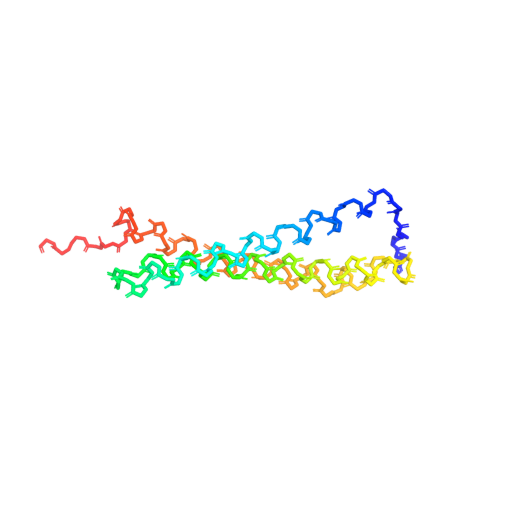 N 1
ATOM 813 C CA . SER A 1 100 ? -13.894 -10.032 15.211 1.00 89.44 100 SER A CA 1
ATOM 814 C C . SER A 1 100 ? -14.742 -9.036 16.006 1.00 89.44 100 SER A C 1
ATOM 816 O O . SER A 1 100 ? -15.693 -9.437 16.675 1.00 89.44 100 SER A O 1
ATOM 818 N N . ASN A 1 101 ? -14.468 -7.733 15.868 1.00 87.06 101 ASN A N 1
ATOM 819 C CA . ASN A 1 101 ? -15.200 -6.689 16.579 1.00 87.06 101 ASN A CA 1
ATOM 820 C C . ASN A 1 101 ? -16.676 -6.611 16.159 1.00 87.06 101 ASN A C 1
ATOM 822 O O . ASN A 1 101 ? -17.538 -6.449 17.017 1.00 87.06 101 ASN A O 1
ATOM 826 N N . ILE A 1 102 ? -16.971 -6.755 14.863 1.00 87.69 102 ILE A N 1
ATOM 827 C CA . ILE A 1 102 ? -18.349 -6.670 14.349 1.00 87.69 102 ILE A CA 1
ATOM 828 C C . ILE A 1 102 ? -19.146 -7.972 14.508 1.00 87.69 102 ILE A C 1
ATOM 830 O O . ILE A 1 102 ? -20.371 -7.933 14.497 1.00 87.69 102 ILE A O 1
ATOM 834 N N . THR A 1 103 ? -18.476 -9.124 14.624 1.00 86.94 103 THR A N 1
ATOM 835 C CA . THR A 1 103 ? -19.136 -10.439 14.753 1.00 86.94 103 THR A CA 1
ATOM 836 C C . THR A 1 103 ? -19.205 -10.952 16.191 1.00 86.94 103 THR A C 1
ATOM 838 O O . THR A 1 103 ? -19.696 -12.057 16.408 1.00 86.94 103 THR A O 1
ATOM 841 N N . ASP A 1 104 ? -18.678 -10.197 17.164 1.00 77.44 104 ASP A N 1
ATOM 842 C CA . ASP A 1 104 ? -18.492 -10.609 18.567 1.00 77.44 104 ASP A CA 1
ATOM 843 C C . ASP A 1 104 ? -17.734 -11.948 18.748 1.00 77.44 104 ASP A C 1
ATOM 845 O O . ASP A 1 104 ? -17.637 -12.490 19.854 1.00 77.44 104 ASP A O 1
ATOM 849 N N . LYS A 1 105 ? -17.121 -12.479 17.680 1.00 65.12 105 LYS A N 1
ATOM 850 C CA . LYS A 1 105 ? -16.284 -13.680 17.720 1.00 65.12 105 LYS A CA 1
ATOM 851 C C . LYS A 1 105 ? -14.973 -13.338 18.420 1.00 65.12 105 LYS A C 1
ATOM 853 O O . LYS A 1 105 ? -14.096 -12.718 17.825 1.00 65.12 105 LYS A O 1
ATOM 858 N N . GLY A 1 106 ? -14.851 -13.728 19.688 1.00 58.81 106 GLY A N 1
ATOM 859 C CA . GLY A 1 106 ? -13.662 -13.479 20.516 1.00 58.81 106 GLY A CA 1
ATOM 860 C C . GLY A 1 106 ? -13.965 -12.900 21.899 1.00 58.81 106 GLY A C 1
ATOM 861 O O . GLY A 1 106 ? -13.122 -12.982 22.789 1.00 58.81 106 GLY A O 1
ATOM 862 N N . LYS A 1 107 ? -15.181 -12.391 22.135 1.00 56.75 107 LYS A N 1
ATOM 863 C CA . LYS A 1 107 ? -15.652 -12.165 23.504 1.00 56.75 107 LYS A CA 1
ATOM 864 C C . LYS A 1 107 ? -15.995 -13.524 24.108 1.00 56.75 107 LYS A C 1
ATOM 866 O O . LYS A 1 107 ? -17.031 -14.100 23.781 1.00 56.75 107 LYS A O 1
ATOM 871 N N . MET A 1 108 ? -15.140 -14.047 24.991 1.00 47.34 108 MET A N 1
ATOM 872 C CA . MET A 1 108 ? -15.593 -15.075 25.929 1.00 47.34 108 MET A CA 1
ATOM 873 C C . MET A 1 108 ? -16.820 -14.504 26.641 1.00 47.34 108 MET A C 1
ATOM 875 O O . MET A 1 108 ? -16.719 -13.468 27.302 1.00 47.34 108 MET A O 1
ATOM 879 N N . ARG A 1 109 ? -17.986 -15.134 26.445 1.00 45.25 109 ARG A N 1
ATOM 880 C CA . ARG A 1 109 ? -19.186 -14.845 27.231 1.00 45.25 109 ARG A CA 1
ATOM 881 C C . ARG A 1 109 ? -18.783 -15.010 28.694 1.00 45.25 109 ARG A C 1
ATOM 883 O O . ARG A 1 109 ? -18.611 -16.135 29.148 1.00 45.25 109 ARG A O 1
ATOM 890 N N . LYS A 1 110 ? -18.597 -13.903 29.413 1.00 46.44 110 LYS A N 1
ATOM 891 C CA . LYS A 1 110 ? -18.702 -13.930 30.869 1.00 46.44 110 LYS A CA 1
ATOM 892 C C . LYS A 1 110 ? -20.178 -14.199 31.151 1.00 46.44 110 LYS A C 1
ATOM 894 O O . LYS A 1 110 ? -20.991 -13.286 31.020 1.00 46.44 110 LYS A O 1
ATOM 899 N N . GLN A 1 111 ? -20.502 -15.481 31.325 1.00 42.72 111 GLN A N 1
ATOM 900 C CA . GLN A 1 111 ? -21.711 -15.914 32.020 1.00 42.72 111 GLN A CA 1
ATOM 901 C C . GLN A 1 111 ? -21.594 -15.533 33.491 1.00 42.72 111 GLN A C 1
ATOM 903 O O . GLN A 1 111 ? -20.449 -15.554 34.003 1.00 42.72 111 GLN A O 1
#